Protein AF-A0A923YRY4-F1 (afdb_monomer)

Secondary structure (DSSP, 8-state):
-------SHHHHHHHHHHHHHSHHHHHHHHHHHH------

Structure (mmCIF, N/CA/C/O backbone):
data_AF-A0A923YRY4-F1
#
_entry.id   AF-A0A923YRY4-F1
#
loop_
_atom_site.group_PDB
_atom_site.id
_atom_site.type_symbol
_atom_site.label_atom_id
_atom_site.label_alt_id
_atom_site.label_comp_id
_atom_site.label_asym_id
_atom_site.label_entity_id
_atom_site.label_seq_id
_atom_site.pdbx_PDB_ins_code
_atom_site.Cartn_x
_atom_site.Cartn_y
_atom_site.Cartn_z
_atom_site.occupancy
_atom_site.B_iso_or_equiv
_atom_site.auth_seq_id
_atom_site.auth_comp_id
_atom_site.auth_asym_id
_atom_site.auth_atom_id
_atom_site.pdbx_PDB_model_num
ATOM 1 N N . MET A 1 1 ? 15.140 3.461 -6.644 1.00 49.72 1 MET A N 1
ATOM 2 C CA . MET A 1 1 ? 14.186 2.525 -6.016 1.00 49.72 1 MET A CA 1
ATOM 3 C C . MET A 1 1 ? 13.758 3.117 -4.688 1.00 49.72 1 MET A C 1
ATOM 5 O O . MET A 1 1 ? 14.611 3.316 -3.832 1.00 49.72 1 MET A O 1
ATOM 9 N N . SER A 1 2 ? 12.487 3.496 -4.562 1.00 48.47 2 SER A N 1
ATOM 10 C CA . SER A 1 2 ? 11.936 4.032 -3.314 1.00 48.47 2 SER A CA 1
ATOM 11 C C . SER A 1 2 ? 11.296 2.884 -2.548 1.00 48.47 2 SER A C 1
ATOM 13 O O . SER A 1 2 ? 10.134 2.570 -2.772 1.00 48.47 2 SER A O 1
ATOM 15 N N . TYR A 1 3 ? 12.068 2.242 -1.676 1.00 62.34 3 TYR A N 1
ATOM 16 C CA . TYR A 1 3 ? 11.565 1.172 -0.823 1.00 62.34 3 TYR A CA 1
ATOM 17 C C . TYR A 1 3 ? 10.568 1.752 0.176 1.00 62.34 3 TYR A C 1
ATOM 19 O O . TYR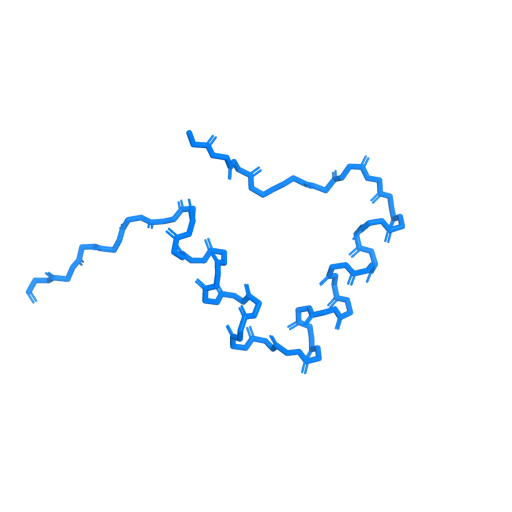 A 1 3 ? 10.903 2.678 0.919 1.00 62.34 3 TYR A O 1
ATOM 27 N N . TYR A 1 4 ? 9.349 1.219 0.192 1.00 78.12 4 TYR A N 1
ATOM 28 C CA . TYR A 1 4 ? 8.351 1.577 1.193 1.00 78.12 4 TYR A CA 1
ATOM 29 C C . TYR A 1 4 ? 8.944 1.433 2.608 1.00 78.12 4 TYR A C 1
ATOM 31 O O . TYR A 1 4 ? 9.340 0.341 3.021 1.00 78.12 4 TYR A O 1
ATOM 39 N N . LYS A 1 5 ? 9.036 2.548 3.346 1.00 83.31 5 LYS A N 1
ATOM 40 C CA . LYS A 1 5 ? 9.633 2.602 4.685 1.00 83.31 5 LYS A CA 1
ATOM 41 C C . LYS A 1 5 ? 8.644 3.171 5.689 1.00 83.31 5 LYS A C 1
ATOM 43 O O . LYS A 1 5 ? 7.953 4.152 5.432 1.00 83.31 5 LYS A O 1
ATOM 48 N N . ILE A 1 6 ? 8.619 2.550 6.859 1.00 88.06 6 ILE A N 1
ATOM 49 C CA . ILE A 1 6 ? 7.823 2.993 7.995 1.00 88.06 6 ILE A CA 1
ATOM 50 C C . ILE A 1 6 ? 8.736 3.816 8.902 1.00 88.06 6 ILE A C 1
ATOM 52 O O . ILE A 1 6 ? 9.743 3.316 9.397 1.00 88.06 6 ILE A O 1
ATOM 56 N N . GLU A 1 7 ? 8.413 5.096 9.061 1.00 87.31 7 GLU A N 1
ATOM 57 C CA . GLU A 1 7 ? 9.285 6.061 9.750 1.00 87.31 7 GLU A CA 1
ATOM 58 C C . GLU A 1 7 ? 9.127 6.050 11.272 1.00 87.31 7 GLU A C 1
ATOM 60 O O . GLU A 1 7 ? 10.084 6.289 12.001 1.00 87.31 7 GLU A O 1
ATOM 65 N N . ASN A 1 8 ? 7.920 5.777 11.761 1.0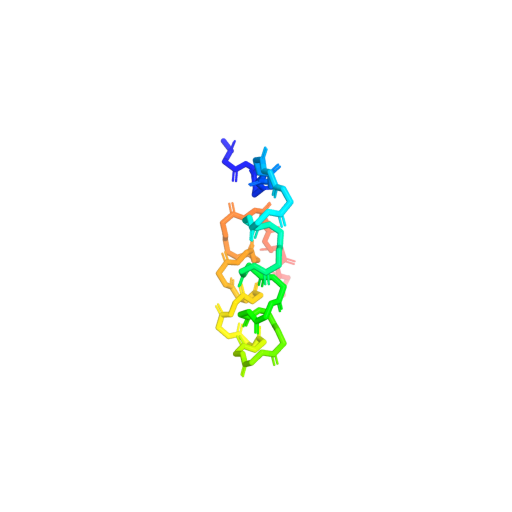0 92.19 8 ASN A N 1
ATOM 66 C CA . ASN A 1 8 ? 7.596 5.742 13.181 1.00 92.19 8 ASN A CA 1
ATOM 67 C C . ASN A 1 8 ? 6.355 4.865 13.421 1.00 92.19 8 ASN A C 1
ATOM 69 O O . ASN A 1 8 ? 5.696 4.412 12.479 1.00 92.19 8 ASN A O 1
ATOM 73 N N . LEU A 1 9 ? 6.042 4.623 14.695 1.00 93.31 9 LEU A N 1
ATOM 74 C CA . LEU A 1 9 ? 4.952 3.736 15.102 1.00 93.31 9 LEU A CA 1
ATOM 75 C C . LEU A 1 9 ? 3.563 4.266 14.700 1.00 93.31 9 LEU A C 1
ATOM 77 O O . LEU A 1 9 ? 2.682 3.491 14.341 1.00 93.31 9 LEU A O 1
ATOM 81 N N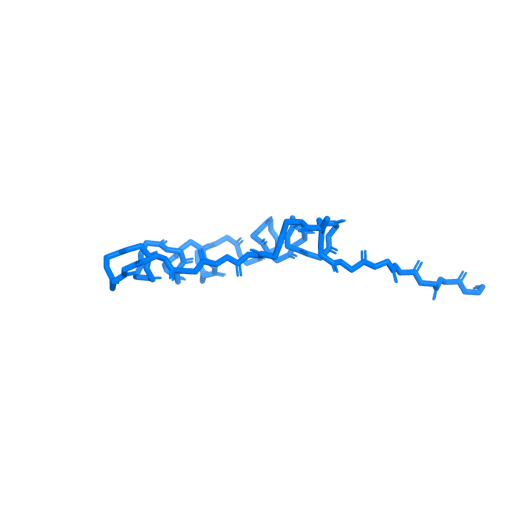 . GLU A 1 10 ? 3.356 5.580 14.704 1.00 93.31 10 GLU A N 1
ATOM 82 C CA . GLU A 1 10 ? 2.086 6.170 14.267 1.00 93.31 10 GLU A CA 1
ATOM 83 C C . GLU A 1 10 ? 1.856 5.948 12.765 1.00 93.31 10 GLU A C 1
ATOM 85 O O . GLU A 1 10 ? 0.777 5.526 12.337 1.00 93.31 10 GLU A O 1
ATOM 90 N N . ASN A 1 11 ? 2.903 6.145 11.961 1.00 91.75 11 ASN A N 1
ATOM 91 C CA . ASN A 1 11 ? 2.883 5.879 10.530 1.00 91.75 11 ASN A CA 1
ATOM 92 C C . ASN A 1 11 ? 2.631 4.388 10.247 1.00 91.75 11 ASN A C 1
ATOM 94 O O . ASN A 1 11 ? 1.846 4.066 9.355 1.00 91.75 11 ASN A O 1
ATOM 98 N N . TYR A 1 12 ? 3.205 3.482 11.054 1.00 93.38 12 TYR A N 1
ATOM 99 C CA . TYR A 1 12 ? 2.895 2.049 10.982 1.00 93.38 12 TYR A CA 1
ATOM 100 C C . TYR A 1 12 ? 1.387 1.808 11.092 1.00 93.38 12 TYR A C 1
ATOM 102 O O . TYR A 1 12 ? 0.793 1.223 10.188 1.00 93.38 12 TYR A O 1
ATOM 110 N N . PHE A 1 13 ? 0.753 2.300 12.161 1.00 95.75 13 PHE A N 1
ATOM 111 C CA . PHE A 1 13 ? -0.672 2.064 12.396 1.00 95.75 13 PHE A CA 1
ATOM 112 C C . P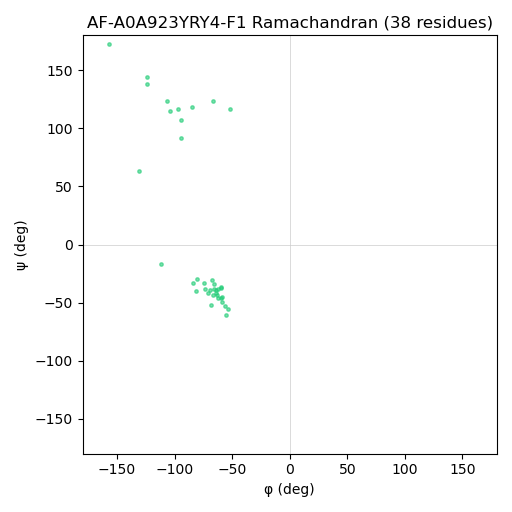HE A 1 13 ? -1.551 2.697 11.319 1.00 95.75 13 PHE A C 1
ATOM 114 O O . PHE A 1 13 ? -2.512 2.078 10.861 1.00 95.75 13 PHE A O 1
ATOM 121 N N . LYS A 1 14 ? -1.204 3.901 10.855 1.00 93.25 14 LYS A N 1
ATOM 122 C CA . LYS A 1 14 ? -1.917 4.567 9.761 1.00 93.25 14 LYS A CA 1
ATOM 123 C C . LYS A 1 14 ? -1.885 3.738 8.478 1.00 93.25 14 LYS A C 1
ATOM 125 O O . LYS A 1 14 ? -2.918 3.570 7.827 1.00 93.25 14 LYS A O 1
ATOM 130 N N . MET A 1 15 ? -0.716 3.218 8.115 1.00 93.25 15 MET A N 1
ATOM 131 C CA . MET A 1 15 ? -0.562 2.419 6.903 1.00 93.25 15 MET A CA 1
ATOM 132 C C . MET A 1 15 ? -1.170 1.027 7.040 1.00 93.25 15 MET A C 1
ATOM 134 O O . MET A 1 15 ? -1.816 0.566 6.105 1.00 93.25 15 MET A O 1
ATOM 138 N N . T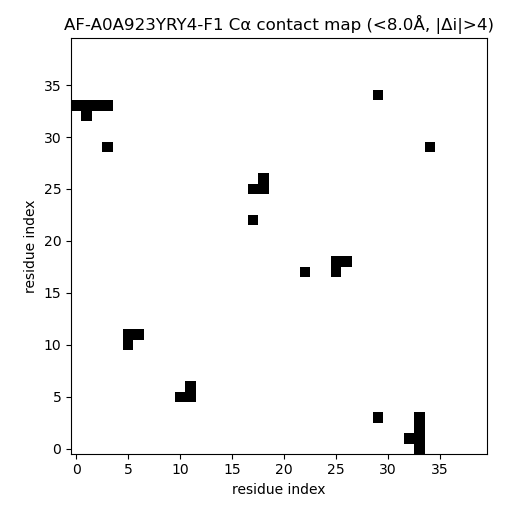YR A 1 16 ? -1.046 0.399 8.208 1.00 93.81 16 TYR A N 1
ATOM 139 C CA . TYR A 1 16 ? -1.695 -0.871 8.522 1.00 93.81 16 TYR A CA 1
ATOM 140 C C . TYR A 1 16 ? -3.222 -0.770 8.407 1.00 93.81 16 TYR A C 1
ATOM 142 O O . TYR A 1 16 ? -3.856 -1.549 7.703 1.00 93.81 16 TYR A O 1
ATOM 150 N N . ASN A 1 17 ? -3.831 0.250 9.014 1.00 94.94 17 ASN A N 1
ATOM 151 C CA . ASN A 1 17 ? -5.278 0.445 8.910 1.00 94.94 17 ASN A CA 1
ATOM 152 C C . ASN A 1 17 ? -5.717 0.636 7.451 1.00 94.94 17 ASN A C 1
ATOM 154 O O . ASN A 1 17 ? -6.762 0.135 7.038 1.00 94.94 17 ASN A O 1
ATOM 158 N N . LYS A 1 18 ? -4.901 1.329 6.648 1.00 93.56 18 LYS A N 1
ATOM 159 C CA . LYS A 1 18 ? -5.158 1.524 5.219 1.00 93.56 18 LYS A CA 1
ATOM 160 C C . LYS A 1 18 ? -5.003 0.230 4.411 1.00 93.56 18 LYS A C 1
ATOM 162 O O . LYS A 1 18 ? -5.814 -0.003 3.518 1.00 93.56 18 LYS A O 1
ATOM 167 N N . SER A 1 19 ? -4.015 -0.604 4.734 1.00 94.69 19 SER A N 1
ATOM 168 C CA . SER A 1 19 ? -3.782 -1.884 4.058 1.00 94.69 19 SER A CA 1
ATOM 169 C C . SER A 1 19 ? -4.896 -2.893 4.321 1.00 94.69 19 SER A C 1
ATOM 171 O O . SER A 1 19 ? -5.212 -3.690 3.444 1.00 94.69 19 SER A O 1
ATOM 173 N N . VAL A 1 20 ? -5.537 -2.826 5.490 1.00 95.94 20 VAL A N 1
ATOM 174 C CA . VAL A 1 20 ? -6.686 -3.675 5.833 1.00 95.94 20 VAL A CA 1
ATOM 175 C C . VAL A 1 20 ? -7.990 -3.125 5.251 1.00 95.94 20 VAL A C 1
ATOM 177 O O . VAL A 1 20 ? -8.812 -3.895 4.761 1.00 95.94 20 VAL A O 1
ATOM 180 N N . ARG A 1 21 ? -8.194 -1.801 5.275 1.00 97.06 21 ARG A N 1
ATOM 181 C CA . ARG A 1 21 ? -9.435 -1.174 4.788 1.00 97.06 21 ARG A CA 1
ATOM 182 C C . ARG A 1 21 ? -9.573 -1.219 3.267 1.00 97.06 21 ARG A C 1
ATOM 184 O O . ARG A 1 21 ? -10.667 -1.440 2.759 1.00 97.06 21 ARG A O 1
ATOM 191 N N . GLU A 1 22 ? -8.485 -0.973 2.540 1.00 95.75 22 GLU A N 1
ATOM 192 C CA . GLU A 1 22 ? -8.469 -0.893 1.072 1.00 95.75 22 GLU A CA 1
ATOM 193 C C . GLU A 1 22 ? -7.334 -1.761 0.494 1.00 95.75 22 GLU A C 1
ATOM 195 O O . GLU A 1 22 ? -6.410 -1.237 -0.136 1.00 95.75 22 GLU A O 1
ATOM 200 N N . PRO A 1 23 ? -7.383 -3.094 0.692 1.00 95.19 23 PRO A N 1
ATOM 201 C CA . PRO A 1 23 ? -6.245 -3.977 0.455 1.00 95.19 23 PRO A CA 1
ATOM 202 C C . PRO A 1 23 ? -5.781 -3.982 -0.999 1.00 95.19 23 PRO A C 1
ATOM 204 O O 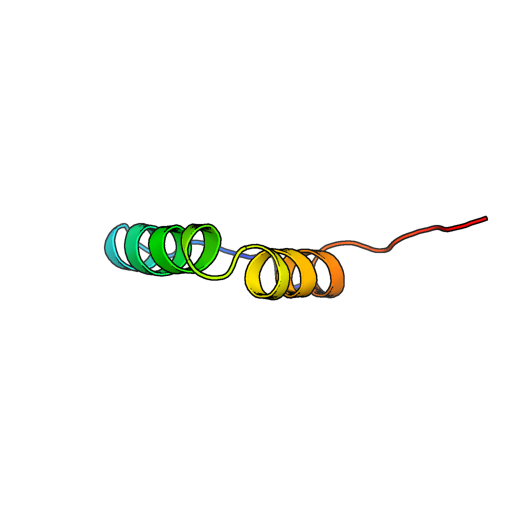. PRO A 1 23 ? -4.590 -3.824 -1.233 1.00 95.19 23 PRO A O 1
ATOM 207 N N . ARG A 1 24 ? -6.695 -4.089 -1.977 1.00 94.69 24 ARG A N 1
ATOM 208 C CA . ARG A 1 24 ? -6.331 -4.074 -3.408 1.00 94.69 24 ARG A CA 1
ATOM 209 C C . ARG A 1 24 ? -5.538 -2.824 -3.764 1.00 94.69 24 ARG A C 1
ATOM 211 O O . ARG A 1 24 ? -4.367 -2.901 -4.086 1.00 94.69 24 ARG A O 1
ATOM 218 N N . LYS A 1 25 ? -6.143 -1.651 -3.573 1.00 93.69 25 LYS A N 1
ATOM 219 C CA . LYS A 1 25 ? -5.522 -0.371 -3.924 1.00 93.69 25 LYS A CA 1
ATOM 220 C C . LYS A 1 25 ? -4.204 -0.124 -3.185 1.00 93.69 25 LYS A C 1
ATOM 222 O O . LYS A 1 25 ? -3.295 0.483 -3.744 1.00 93.69 25 LYS A O 1
ATOM 227 N N . PHE A 1 26 ? -4.117 -0.533 -1.919 1.00 94.62 26 PHE A N 1
ATOM 228 C CA . PHE A 1 26 ? -2.901 -0.369 -1.130 1.00 94.62 26 PHE A CA 1
ATOM 229 C C . PHE A 1 26 ? -1.769 -1.261 -1.649 1.00 94.62 26 PHE A C 1
ATOM 231 O O . PHE A 1 26 ? -0.679 -0.759 -1.921 1.00 94.62 26 PHE A O 1
ATOM 238 N N . TRP A 1 27 ? -2.030 -2.560 -1.809 1.00 94.06 27 TRP A N 1
ATOM 239 C CA . TRP A 1 27 ? -1.015 -3.523 -2.224 1.00 94.06 27 TRP A CA 1
ATOM 240 C C . TRP A 1 27 ? -0.667 -3.419 -3.710 1.00 94.06 27 TRP A C 1
ATOM 242 O O . TRP A 1 27 ? 0.508 -3.563 -4.024 1.00 94.06 27 TRP A O 1
ATOM 252 N N . ASP A 1 28 ? -1.613 -3.072 -4.589 1.00 94.00 28 ASP A N 1
ATOM 253 C CA . ASP A 1 28 ? -1.360 -2.828 -6.020 1.00 94.00 28 ASP A CA 1
ATOM 254 C C . ASP A 1 28 ? -0.338 -1.698 -6.200 1.00 94.00 28 ASP A C 1
ATOM 256 O O . ASP A 1 28 ? 0.648 -1.837 -6.917 1.00 94.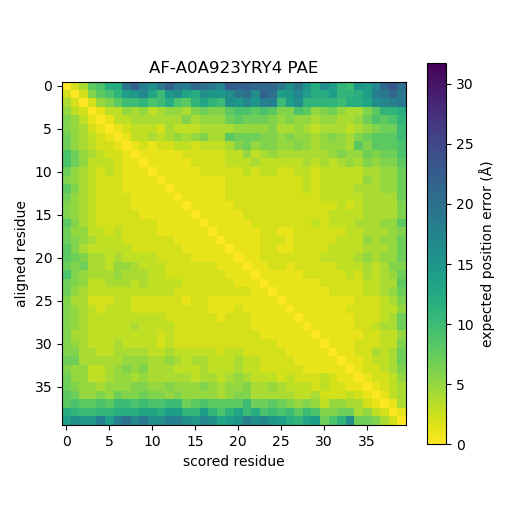00 28 ASP A O 1
ATOM 260 N N . LYS A 1 29 ? -0.496 -0.596 -5.455 1.00 92.25 29 LYS A N 1
ATOM 261 C CA . LYS A 1 29 ? 0.461 0.514 -5.504 1.00 92.25 29 LYS A CA 1
ATOM 262 C C . LYS A 1 29 ? 1.858 0.092 -5.031 1.00 92.25 29 LYS A C 1
ATOM 264 O O . LYS A 1 29 ? 2.856 0.470 -5.639 1.00 92.25 29 LYS A O 1
ATOM 269 N N . ILE A 1 30 ? 1.939 -0.675 -3.940 1.00 91.00 30 ILE A N 1
ATOM 270 C CA . ILE A 1 30 ? 3.223 -1.182 -3.434 1.00 91.00 30 ILE A CA 1
ATOM 271 C C . ILE A 1 30 ? 3.857 -2.132 -4.453 1.00 91.00 30 ILE A C 1
ATOM 273 O O . ILE A 1 30 ? 5.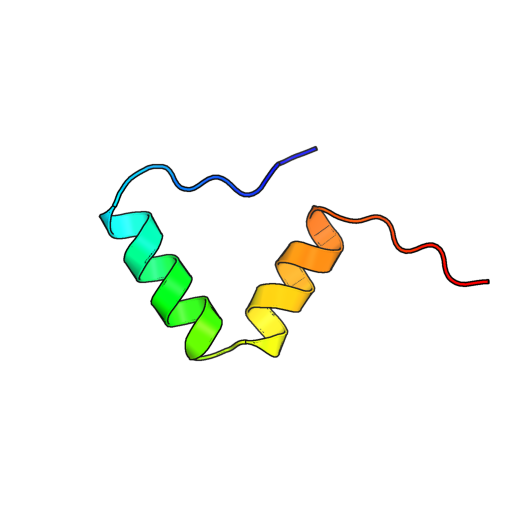063 -2.046 -4.681 1.00 91.00 30 ILE A O 1
ATOM 277 N N . ALA A 1 31 ? 3.054 -3.001 -5.066 1.00 91.00 31 ALA A N 1
ATOM 278 C CA . ALA A 1 31 ? 3.465 -3.916 -6.117 1.00 91.00 31 ALA A CA 1
ATOM 279 C C . ALA A 1 31 ? 4.092 -3.165 -7.301 1.00 91.00 31 ALA A C 1
ATOM 281 O O . ALA A 1 31 ? 5.224 -3.466 -7.668 1.00 91.00 31 ALA A O 1
ATOM 282 N N . ASP A 1 32 ? 3.401 -2.161 -7.837 1.00 90.00 32 ASP A N 1
ATOM 283 C CA . ASP A 1 32 ? 3.855 -1.389 -9.000 1.00 90.00 32 ASP A CA 1
ATOM 284 C C . ASP A 1 32 ? 5.126 -0.571 -8.722 1.00 90.00 32 ASP A C 1
ATOM 286 O O . ASP A 1 32 ? 6.000 -0.453 -9.579 1.00 90.00 32 ASP A O 1
ATOM 290 N N . GLU A 1 33 ? 5.251 0.006 -7.522 1.00 89.44 33 GLU A N 1
ATOM 291 C CA . GLU A 1 33 ? 6.389 0.869 -7.175 1.00 89.44 33 GLU A CA 1
ATOM 292 C C . GLU A 1 33 ? 7.650 0.087 -6.774 1.00 89.44 33 GLU A C 1
ATOM 294 O O . GLU A 1 33 ? 8.766 0.589 -6.943 1.00 89.44 33 GLU A O 1
ATOM 299 N N . ASN A 1 34 ? 7.493 -1.115 -6.203 1.00 88.44 34 ASN A N 1
ATOM 300 C CA . ASN A 1 34 ? 8.596 -1.856 -5.579 1.00 88.44 34 ASN A CA 1
ATOM 301 C C . ASN A 1 34 ? 8.987 -3.134 -6.329 1.00 88.44 34 ASN A C 1
ATOM 303 O O . ASN A 1 34 ? 10.079 -3.649 -6.088 1.00 88.44 34 ASN A O 1
ATOM 307 N N . PHE A 1 35 ? 8.138 -3.652 -7.220 1.00 87.25 35 PHE A N 1
ATOM 308 C CA . PHE A 1 35 ? 8.387 -4.908 -7.920 1.00 87.25 35 PHE A CA 1
ATOM 309 C C . PHE A 1 35 ? 8.345 -4.717 -9.435 1.00 87.25 35 PHE A C 1
ATOM 311 O O . PHE A 1 35 ? 7.550 -3.959 -9.979 1.00 87.25 35 PHE A O 1
ATOM 318 N N . THR A 1 36 ? 9.210 -5.445 -10.136 1.00 88.38 36 THR A N 1
ATOM 319 C CA . THR A 1 36 ? 9.126 -5.597 -11.590 1.00 88.38 36 THR A CA 1
ATOM 320 C C . THR A 1 36 ? 8.572 -6.978 -11.887 1.00 88.38 36 THR A C 1
ATOM 322 O O . THR A 1 36 ? 9.205 -7.990 -11.579 1.00 88.38 36 THR A O 1
ATOM 325 N N . TRP A 1 37 ? 7.379 -7.018 -12.471 1.00 86.81 37 TRP A N 1
ATOM 326 C CA . TRP A 1 37 ? 6.703 -8.261 -12.814 1.00 86.81 37 TRP A CA 1
ATOM 327 C C . TRP A 1 37 ? 7.185 -8.749 -14.176 1.00 86.81 37 TRP A C 1
ATOM 329 O O . TRP A 1 37 ? 7.006 -8.076 -15.188 1.00 86.81 37 TRP A O 1
ATOM 339 N N . TYR A 1 38 ? 7.790 -9.932 -14.208 1.00 86.56 38 TYR A N 1
ATOM 340 C CA . TYR A 1 38 ? 8.068 -10.631 -15.456 1.00 86.56 38 TYR A CA 1
ATOM 341 C C . TYR A 1 38 ? 6.931 -11.607 -15.722 1.00 86.56 38 TYR A C 1
ATOM 343 O O . TYR A 1 38 ? 6.821 -12.635 -15.054 1.00 86.56 38 TYR A O 1
ATOM 351 N N . GLN A 1 39 ? 6.092 -11.282 -16.699 1.00 81.62 39 GLN A N 1
ATOM 352 C CA . GLN A 1 39 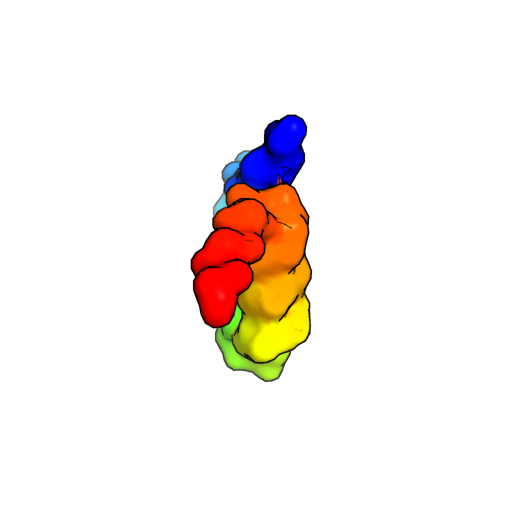? 5.076 -12.193 -17.209 1.00 81.62 39 GLN A CA 1
ATOM 353 C C . GLN A 1 39 ? 5.536 -12.693 -18.586 1.00 81.62 39 GLN A C 1
ATOM 355 O O . GLN A 1 39 ? 5.885 -11.881 -19.442 1.00 81.62 39 GLN A O 1
ATOM 360 N N . ARG A 1 40 ? 5.639 -14.020 -18.748 1.00 61.41 40 ARG A N 1
ATOM 361 C CA . ARG A 1 40 ? 5.998 -14.682 -20.016 1.00 61.41 40 ARG A CA 1
ATOM 362 C C . ARG A 1 40 ? 4.802 -14.788 -20.948 1.00 61.41 40 ARG A C 1
ATOM 364 O O . ARG A 1 40 ? 3.678 -14.939 -20.419 1.00 61.41 40 ARG A O 1
#

pLDDT: mean 87.74, std 11.66, range [48.47, 97.06]

Foldseek 3Di:
DDQDDQDDPVSVVVLVVVCVVPVCVSVVVNCVVPHDDDDD

Mean predicted aligned error: 4.39 Å

Sequence (40 aa):
MSYYKIENLENYFKMYNKSVREPRKFWDKIADENFTWYQR

Solvent-accessible surface area (backbone atoms only — not comparable to full-atom values): 2620 Å² total; per-residue (Å²): 133,73,73,92,76,76,88,46,73,69,55,41,53,55,51,49,55,44,42,69,74,42,41,67,71,45,50,52,53,51,44,66,65,70,48,84,86,86,79,134

Radius of gyration: 11.91 Å; Cα contacts (8 Å, |Δi|>4): 14; chains: 1; bounding box: 24×21×35 Å